Protein AF-A0A8S3FG46-F1 (afdb_monomer_lite)

InterPro domains:
  IPR011990 Tetratricopeptide-like helical domain superfamily [G3DSA:1.25.40.10] (1-48)

Secon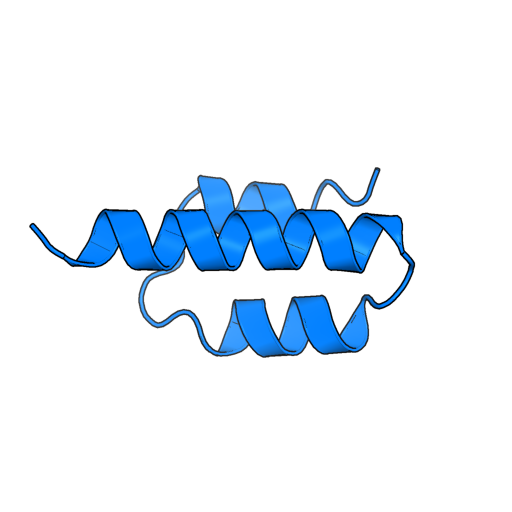dary structure (DSSP, 8-state):
--HHHHHHHHHHHHHHHHHTT-HHHHHHHHHH-SS--HHHHHHHH---

Sequence (48 aa):
ENYRNNNITSTSAINMLMKFGDVETAQRIFRSIKVKDIISYNAMMKGN

Structure (mmCIF, N/CA/C/O backbone):
data_AF-A0A8S3FG46-F1
#
_entry.id   AF-A0A8S3FG46-F1
#
loop_
_atom_site.group_PDB
_atom_site.id
_atom_site.type_symbol
_atom_site.label_atom_id
_atom_site.label_alt_id
_atom_site.label_comp_id
_atom_site.label_asym_id
_atom_site.label_entity_id
_atom_site.label_seq_id
_atom_site.pdbx_PDB_ins_code
_atom_site.Cartn_x
_atom_site.Cartn_y
_atom_site.Cartn_z
_atom_site.occupancy
_atom_site.B_iso_or_equiv
_atom_site.auth_seq_id
_atom_site.auth_comp_id
_atom_site.auth_asym_id
_atom_site.auth_atom_id
_atom_site.pdbx_PDB_model_num
ATOM 1 N N . GLU A 1 1 ? 9.095 1.680 -20.776 1.00 45.00 1 GLU A N 1
ATOM 2 C CA . GLU A 1 1 ? 9.606 2.178 -19.479 1.00 45.00 1 GLU A CA 1
ATOM 3 C C . GLU A 1 1 ? 8.554 2.850 -18.565 1.00 45.00 1 GLU A C 1
ATOM 5 O O . GLU A 1 1 ? 8.908 3.310 -17.496 1.00 45.00 1 GLU A O 1
ATOM 10 N N . ASN A 1 2 ? 7.246 2.862 -18.882 1.00 49.03 2 ASN A N 1
ATOM 11 C CA . ASN A 1 2 ? 6.264 3.660 -18.110 1.00 49.03 2 ASN A CA 1
ATOM 12 C C .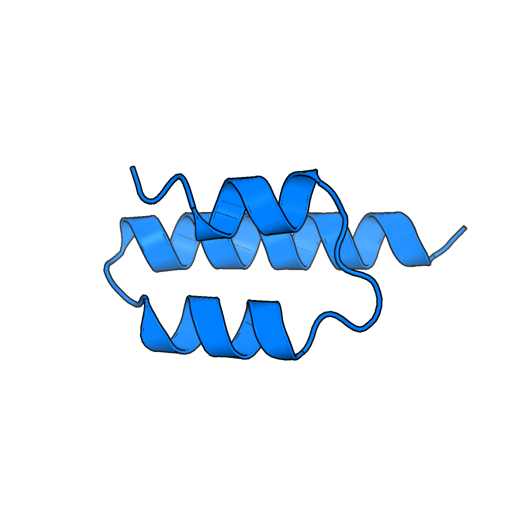 ASN A 1 2 ? 5.478 2.912 -17.009 1.00 49.03 2 ASN A C 1
ATOM 14 O O . ASN A 1 2 ? 4.765 3.537 -16.228 1.00 49.03 2 ASN A O 1
ATOM 18 N N . TYR A 1 3 ? 5.586 1.584 -16.918 1.00 53.81 3 TYR A N 1
ATOM 19 C CA . TYR A 1 3 ? 4.753 0.801 -15.990 1.00 53.81 3 TYR A CA 1
ATOM 20 C C . TYR A 1 3 ? 5.233 0.845 -14.533 1.00 53.81 3 TYR A C 1
ATOM 22 O O . TYR A 1 3 ? 4.410 0.818 -13.621 1.00 53.81 3 TYR A O 1
ATOM 30 N N . ARG A 1 4 ? 6.547 0.974 -14.300 1.00 53.41 4 ARG A N 1
ATOM 31 C CA . ARG A 1 4 ? 7.117 0.984 -12.942 1.00 53.41 4 ARG A CA 1
ATOM 32 C C . ARG A 1 4 ? 6.743 2.249 -12.163 1.00 53.41 4 ARG A C 1
ATOM 34 O O . ARG A 1 4 ? 6.380 2.146 -10.998 1.00 53.41 4 ARG A O 1
ATOM 41 N N . ASN A 1 5 ? 6.747 3.416 -12.812 1.00 56.81 5 ASN A N 1
ATOM 42 C CA . ASN A 1 5 ? 6.431 4.684 -12.143 1.00 56.81 5 ASN A CA 1
ATOM 43 C C . ASN A 1 5 ? 4.972 4.750 -11.669 1.00 56.81 5 ASN A C 1
ATOM 45 O O . ASN A 1 5 ? 4.720 5.136 -10.532 1.00 56.81 5 ASN A O 1
ATOM 49 N N . ASN A 1 6 ? 4.018 4.275 -12.479 1.00 61.47 6 ASN A N 1
ATOM 50 C CA . ASN A 1 6 ? 2.607 4.239 -12.078 1.00 61.47 6 ASN A CA 1
ATOM 51 C C . ASN A 1 6 ? 2.352 3.299 -10.889 1.00 61.47 6 ASN A C 1
ATOM 53 O O . ASN A 1 6 ? 1.502 3.578 -10.038 1.00 61.47 6 ASN A O 1
ATOM 57 N N . ASN A 1 7 ? 3.105 2.198 -10.803 1.00 67.31 7 ASN A N 1
ATOM 58 C CA . ASN A 1 7 ? 2.967 1.256 -9.697 1.00 67.31 7 ASN A CA 1
ATOM 59 C C . ASN A 1 7 ? 3.549 1.811 -8.39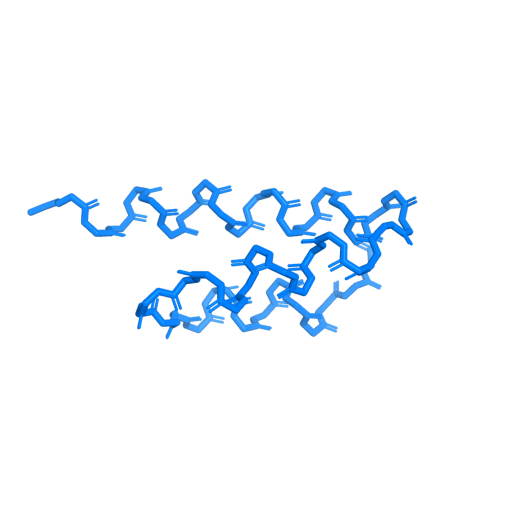1 1.00 67.31 7 ASN A C 1
ATOM 61 O O . ASN A 1 7 ? 2.954 1.628 -7.330 1.00 67.31 7 ASN A O 1
ATOM 65 N N . ILE A 1 8 ? 4.664 2.546 -8.465 1.00 72.81 8 I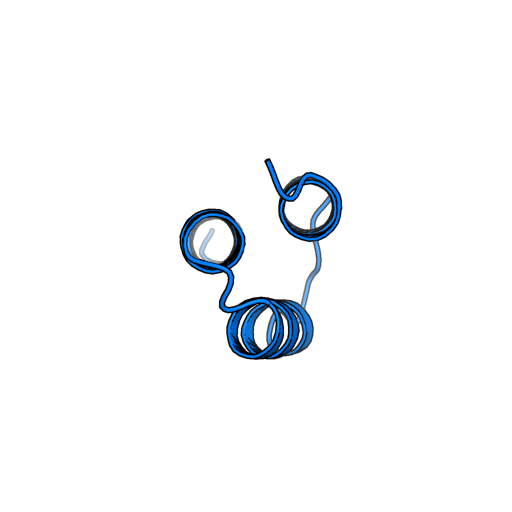LE A N 1
ATOM 66 C CA . ILE A 1 8 ? 5.272 3.206 -7.302 1.00 72.81 8 ILE A CA 1
ATOM 67 C C . ILE A 1 8 ? 4.330 4.282 -6.746 1.00 72.81 8 ILE A C 1
ATOM 69 O O . ILE A 1 8 ? 4.041 4.265 -5.553 1.00 72.81 8 ILE A O 1
ATOM 73 N N . THR A 1 9 ? 3.764 5.148 -7.594 1.00 78.12 9 THR A N 1
ATOM 74 C CA . THR A 1 9 ? 2.809 6.182 -7.154 1.00 78.12 9 THR A CA 1
ATOM 75 C C . THR A 1 9 ? 1.553 5.575 -6.525 1.00 78.12 9 THR A C 1
ATOM 77 O O . THR A 1 9 ? 1.115 6.024 -5.467 1.00 78.12 9 THR A O 1
ATOM 80 N N . SER A 1 10 ? 1.009 4.510 -7.122 1.00 81.00 10 SER A N 1
ATOM 81 C CA . SER A 1 10 ? -0.164 3.812 -6.575 1.00 81.00 10 SER A CA 1
ATOM 82 C C . SER A 1 10 ? 0.146 3.142 -5.234 1.00 81.00 10 SER A C 1
ATOM 84 O O . SER A 1 10 ? -0.652 3.215 -4.305 1.00 81.00 10 SER A O 1
ATOM 86 N N . THR A 1 11 ? 1.329 2.541 -5.102 1.00 82.56 11 THR A N 1
ATOM 87 C CA . THR A 1 11 ? 1.804 1.924 -3.855 1.00 82.56 11 THR A CA 1
ATOM 88 C C . THR A 1 11 ? 1.971 2.964 -2.745 1.00 82.56 11 THR A C 1
ATOM 90 O O . THR A 1 11 ? 1.532 2.733 -1.620 1.00 82.56 11 THR A O 1
ATOM 93 N N . SER A 1 12 ? 2.565 4.122 -3.045 1.00 85.00 12 SER A N 1
ATOM 94 C CA . SER A 1 12 ? 2.708 5.216 -2.078 1.00 85.00 12 SER A CA 1
ATOM 95 C C . SER A 1 12 ? 1.352 5.747 -1.613 1.00 85.00 12 SER A C 1
ATOM 97 O O . SER A 1 12 ? 1.172 5.975 -0.417 1.00 85.00 12 SER A O 1
ATOM 99 N N . ALA A 1 13 ? 0.387 5.879 -2.529 1.00 84.88 13 ALA A N 1
ATOM 100 C CA . ALA A 1 13 ? -0.981 6.270 -2.198 1.00 84.88 13 ALA A CA 1
ATOM 101 C C . ALA A 1 13 ? -1.668 5.232 -1.296 1.00 84.88 13 ALA A C 1
ATOM 103 O O . ALA A 1 13 ? -2.230 5.604 -0.271 1.00 84.88 13 ALA A O 1
ATOM 104 N N . ILE A 1 14 ? -1.560 3.937 -1.618 1.00 86.38 14 ILE A N 1
ATOM 105 C CA . ILE A 1 14 ? -2.081 2.838 -0.784 1.00 86.38 14 ILE A CA 1
ATOM 106 C C . ILE A 1 14 ? -1.490 2.915 0.627 1.00 86.38 14 ILE A C 1
ATOM 108 O O . ILE A 1 14 ? -2.235 2.902 1.598 1.00 86.38 14 ILE A O 1
ATOM 112 N N . ASN A 1 15 ? -0.169 3.057 0.753 1.00 85.06 15 ASN A N 1
ATOM 113 C CA . ASN A 1 15 ? 0.500 3.103 2.054 1.00 85.06 15 ASN A CA 1
ATOM 114 C C . ASN A 1 15 ? 0.059 4.313 2.900 1.00 85.06 15 ASN A C 1
ATOM 116 O O . ASN A 1 15 ? -0.141 4.201 4.105 1.00 85.06 15 ASN A O 1
ATOM 120 N N . MET A 1 16 ? -0.117 5.474 2.266 1.00 85.25 16 MET A N 1
ATOM 121 C CA . MET A 1 16 ? -0.602 6.683 2.932 1.00 85.25 16 MET A CA 1
ATOM 122 C C . MET A 1 16 ? -2.057 6.522 3.389 1.00 85.25 16 MET A C 1
ATOM 124 O O . MET A 1 16 ? -2.369 6.814 4.538 1.00 85.25 16 MET A O 1
ATOM 128 N N . LEU A 1 17 ? -2.930 6.004 2.525 1.00 86.19 17 LEU A N 1
ATOM 129 C CA . LEU A 1 17 ? -4.341 5.768 2.841 1.00 86.19 17 LEU A CA 1
ATOM 130 C C . LEU A 1 17 ? -4.516 4.747 3.971 1.00 86.19 17 LEU A C 1
ATOM 132 O O . LEU A 1 17 ? -5.290 4.990 4.893 1.00 86.19 17 LEU A O 1
ATOM 136 N N . MET A 1 18 ? -3.733 3.664 3.960 1.00 84.62 18 MET A N 1
ATOM 137 C CA . MET A 1 18 ? -3.710 2.678 5.045 1.00 84.62 18 MET A CA 1
ATOM 138 C C . MET A 1 18 ? -3.303 3.312 6.384 1.00 84.62 18 MET A C 1
ATOM 140 O O . MET A 1 18 ? -3.942 3.038 7.395 1.00 84.62 18 MET A O 1
ATOM 144 N N . LYS A 1 19 ? -2.310 4.215 6.394 1.00 83.50 19 LYS A N 1
ATOM 145 C CA . LYS A 1 19 ? -1.910 4.963 7.602 1.00 83.50 19 LYS A CA 1
ATOM 146 C C . LYS A 1 19 ? -2.983 5.909 8.130 1.00 83.50 19 LYS A C 1
ATOM 148 O O . LYS A 1 19 ? -3.071 6.110 9.336 1.00 83.50 19 LYS A O 1
ATOM 153 N N . PHE A 1 20 ? -3.785 6.497 7.247 1.00 86.00 20 PHE A N 1
ATOM 154 C CA . PHE A 1 20 ? -4.908 7.353 7.638 1.00 86.00 20 PHE A CA 1
ATOM 155 C C . PHE A 1 20 ? -6.185 6.563 7.967 1.00 86.00 20 PHE A C 1
ATOM 157 O O . PHE A 1 20 ? -7.190 7.167 8.330 1.00 86.00 20 PHE A O 1
ATOM 164 N N . GLY A 1 21 ? -6.158 5.229 7.863 1.00 85.88 21 GLY A N 1
ATOM 165 C CA . GLY A 1 21 ? -7.312 4.365 8.118 1.00 85.88 21 GLY A CA 1
ATOM 166 C C . GLY A 1 21 ? -8.329 4.313 6.973 1.00 85.88 21 GLY A C 1
ATOM 167 O O . GLY A 1 21 ? -9.349 3.638 7.102 1.00 85.88 21 GLY A O 1
ATOM 168 N N . ASP A 1 22 ? -8.055 4.958 5.835 1.00 87.75 22 ASP A N 1
ATOM 169 C CA . ASP A 1 22 ? -8.899 4.899 4.637 1.00 87.75 22 ASP A CA 1
ATOM 170 C C . ASP A 1 22 ? -8.563 3.658 3.793 1.00 87.75 22 ASP A C 1
ATOM 172 O O . ASP A 1 22 ? -8.015 3.701 2.685 1.00 87.75 22 ASP A O 1
ATOM 176 N N . VAL A 1 23 ? -8.875 2.502 4.375 1.00 87.06 23 VAL A N 1
ATOM 177 C CA . VAL A 1 23 ? -8.615 1.185 3.783 1.00 87.06 23 VAL A CA 1
ATOM 178 C C . VAL A 1 23 ? -9.454 0.960 2.520 1.00 87.06 23 VAL A C 1
ATOM 180 O O . VAL A 1 23 ? -9.016 0.266 1.599 1.00 87.06 23 VAL A O 1
ATOM 183 N N . GLU A 1 24 ? -10.649 1.548 2.443 1.00 88.69 24 GLU A N 1
ATOM 184 C CA . GLU A 1 24 ? -11.556 1.376 1.305 1.00 88.69 24 GLU A CA 1
ATOM 185 C C . GLU A 1 24 ? -10.986 2.031 0.041 1.00 88.69 24 GLU A C 1
ATOM 187 O O . GLU A 1 24 ? -10.886 1.385 -1.013 1.00 88.69 24 GLU A O 1
ATOM 192 N N . THR A 1 25 ? -10.510 3.274 0.153 1.00 86.88 25 THR A N 1
ATOM 193 C CA . THR A 1 25 ? -9.848 3.962 -0.960 1.00 86.88 25 THR A CA 1
ATOM 194 C C . THR A 1 25 ? -8.544 3.260 -1.337 1.00 86.88 25 THR A C 1
ATOM 196 O O . THR A 1 25 ? -8.268 3.073 -2.528 1.00 86.88 25 THR A O 1
ATOM 199 N N . ALA A 1 26 ? -7.774 2.778 -0.353 1.00 86.81 26 ALA A N 1
ATOM 200 C CA . ALA A 1 26 ? -6.557 2.003 -0.598 1.00 86.81 26 ALA A CA 1
ATOM 201 C C . ALA A 1 26 ? -6.847 0.734 -1.424 1.00 86.81 26 ALA A C 1
ATOM 203 O O . ALA A 1 26 ? -6.190 0.482 -2.440 1.00 86.81 26 ALA A O 1
ATOM 204 N N . GLN A 1 27 ? -7.888 -0.026 -1.066 1.00 86.31 27 GLN A N 1
ATOM 205 C CA . GLN A 1 27 ? -8.314 -1.202 -1.830 1.00 86.31 27 GLN A CA 1
ATOM 206 C C . GLN A 1 27 ? -8.790 -0.846 -3.237 1.00 86.31 27 GLN A C 1
ATOM 208 O O . GLN A 1 27 ? -8.514 -1.586 -4.186 1.00 86.31 27 GLN A O 1
ATOM 213 N N . ARG A 1 28 ? -9.503 0.270 -3.401 1.00 87.94 28 ARG A N 1
ATOM 214 C CA . ARG A 1 28 ? -10.002 0.709 -4.709 1.00 87.94 28 ARG A CA 1
ATOM 215 C C . ARG A 1 28 ? -8.852 1.060 -5.655 1.00 87.94 28 ARG A C 1
ATOM 217 O O . ARG A 1 28 ? -8.866 0.631 -6.811 1.00 87.94 28 ARG A O 1
ATOM 224 N N . ILE A 1 29 ? -7.825 1.746 -5.154 1.00 84.56 29 ILE A N 1
ATOM 225 C CA . ILE A 1 29 ? -6.594 2.030 -5.906 1.00 84.56 29 ILE A CA 1
ATOM 226 C C . ILE A 1 29 ? -5.856 0.728 -6.224 1.00 84.56 29 ILE A C 1
ATOM 228 O O . ILE A 1 29 ? -5.525 0.493 -7.384 1.00 84.56 29 ILE A O 1
ATOM 232 N N . PHE A 1 30 ? -5.683 -0.168 -5.249 1.00 83.69 30 PHE A N 1
ATOM 233 C CA . PHE A 1 30 ? -5.035 -1.466 -5.464 1.00 83.69 30 PHE A CA 1
ATOM 234 C C . PHE A 1 30 ? -5.737 -2.319 -6.534 1.00 83.69 30 PHE A C 1
ATOM 236 O O . PHE A 1 30 ? -5.085 -2.960 -7.363 1.00 83.69 30 PHE A O 1
ATOM 243 N N . ARG A 1 31 ? -7.075 -2.306 -6.570 1.00 84.12 31 ARG A N 1
ATOM 244 C CA . ARG A 1 31 ? -7.870 -2.995 -7.602 1.00 84.12 31 ARG A CA 1
ATOM 245 C C . ARG A 1 31 ? -7.711 -2.362 -8.986 1.00 84.12 31 ARG A C 1
ATOM 247 O O . ARG A 1 31 ? -7.734 -3.099 -9.969 1.00 84.12 31 ARG A O 1
ATOM 254 N N . SER A 1 32 ? -7.500 -1.047 -9.056 1.00 83.38 32 SER A N 1
ATOM 255 C CA . SER A 1 32 ? -7.257 -0.298 -10.300 1.00 83.38 32 SER A CA 1
ATOM 256 C C . SER A 1 32 ? -5.884 -0.594 -10.930 1.00 83.38 32 SER A C 1
ATOM 258 O O . SER A 1 32 ? -5.687 -0.416 -12.134 1.00 83.38 32 SER A O 1
ATOM 260 N N . ILE A 1 33 ? -4.926 -1.114 -10.151 1.00 80.75 33 ILE A N 1
ATOM 261 C CA . ILE A 1 33 ? -3.612 -1.524 -10.659 1.00 80.75 33 ILE A CA 1
ATOM 262 C C . ILE A 1 33 ? -3.770 -2.755 -11.574 1.00 80.75 33 ILE A C 1
ATOM 264 O O . ILE A 1 33 ? -4.052 -3.871 -11.114 1.00 80.75 33 ILE A O 1
ATOM 268 N N . LYS A 1 34 ? -3.547 -2.549 -12.884 1.00 75.44 34 LYS A N 1
ATOM 269 C CA . LYS A 1 34 ? -3.595 -3.599 -13.923 1.00 75.44 34 LYS A CA 1
ATOM 270 C C . LYS A 1 34 ? -2.519 -4.675 -13.748 1.00 75.44 34 LYS A C 1
ATOM 272 O O . 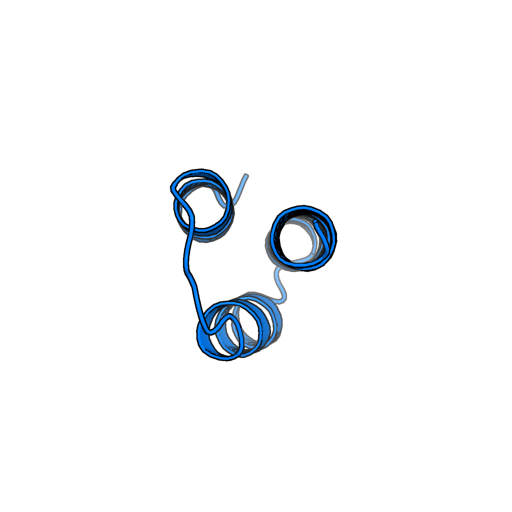LYS A 1 34 ? -2.806 -5.846 -13.964 1.00 75.44 34 LYS A O 1
ATOM 277 N N . VAL A 1 35 ? -1.303 -4.289 -13.357 1.00 76.31 35 VAL A N 1
ATOM 278 C CA . VAL A 1 35 ? -0.176 -5.206 -13.109 1.00 76.31 35 VAL A CA 1
ATOM 279 C C . VAL A 1 35 ? 0.258 -5.030 -11.663 1.00 76.31 35 VAL A C 1
ATOM 281 O O . VAL A 1 35 ? 0.876 -4.028 -11.314 1.00 76.31 35 VAL A O 1
ATOM 284 N N . LYS A 1 36 ? -0.140 -5.964 -10.801 1.00 73.94 36 LYS A N 1
ATOM 285 C CA . LYS A 1 36 ? 0.181 -5.910 -9.373 1.00 73.94 36 LYS A CA 1
ATOM 286 C C . LYS A 1 36 ? 1.593 -6.444 -9.184 1.00 73.94 36 LYS A C 1
ATOM 288 O O . LYS A 1 36 ? 1.840 -7.611 -9.472 1.00 73.94 36 LYS A O 1
ATOM 293 N N . ASP A 1 37 ? 2.494 -5.592 -8.710 1.00 73.00 37 ASP A N 1
ATOM 294 C CA . ASP A 1 37 ? 3.844 -6.009 -8.353 1.00 73.00 37 ASP A CA 1
ATOM 295 C C . ASP A 1 37 ? 3.882 -6.424 -6.879 1.00 73.00 37 ASP A C 1
ATOM 297 O O . ASP A 1 37 ? 3.014 -6.072 -6.074 1.00 73.00 37 ASP A O 1
ATOM 301 N N . ILE A 1 38 ? 4.937 -7.148 -6.508 1.00 75.62 38 ILE A N 1
ATOM 302 C CA . ILE A 1 38 ? 5.205 -7.591 -5.129 1.00 75.62 38 ILE A CA 1
ATOM 303 C C . ILE A 1 38 ? 5.163 -6.400 -4.151 1.00 75.62 38 ILE A C 1
ATOM 305 O O . ILE A 1 38 ? 4.736 -6.525 -3.006 1.00 75.62 38 ILE A O 1
ATOM 309 N N . ILE A 1 39 ? 5.555 -5.215 -4.630 1.00 74.31 39 ILE A N 1
ATOM 310 C CA . ILE A 1 39 ? 5.543 -3.962 -3.873 1.00 74.31 39 ILE A CA 1
ATOM 311 C C . ILE A 1 39 ? 4.104 -3.499 -3.577 1.00 74.31 39 ILE A C 1
ATOM 313 O O . ILE A 1 39 ? 3.799 -3.177 -2.429 1.00 74.31 39 ILE A O 1
ATOM 317 N N . SER A 1 40 ? 3.202 -3.523 -4.565 1.00 71.75 40 SER A N 1
ATOM 318 C CA . SER A 1 40 ? 1.791 -3.145 -4.395 1.00 71.75 40 SER A CA 1
ATOM 319 C C . SER A 1 40 ? 1.080 -4.098 -3.427 1.00 71.75 40 SER A C 1
ATOM 321 O O . SER A 1 40 ? 0.269 -3.671 -2.607 1.00 71.75 40 SER A O 1
ATOM 323 N N . TYR A 1 41 ? 1.407 -5.392 -3.501 1.00 78.88 41 TYR A N 1
ATOM 324 C CA . TYR A 1 41 ? 0.880 -6.421 -2.599 1.00 78.88 41 TYR A CA 1
ATOM 325 C C . TYR A 1 41 ? 1.339 -6.201 -1.154 1.00 78.88 41 TYR A C 1
ATOM 327 O O . TYR A 1 41 ? 0.527 -6.236 -0.228 1.00 78.88 41 TYR A O 1
ATOM 335 N N . ASN A 1 42 ? 2.629 -5.906 -0.973 1.00 79.69 42 ASN A N 1
ATOM 336 C CA . ASN A 1 42 ? 3.186 -5.580 0.334 1.00 79.69 42 ASN A CA 1
ATOM 337 C C . ASN A 1 42 ? 2.542 -4.321 0.922 1.00 79.69 42 ASN A C 1
ATOM 339 O O . ASN A 1 42 ? 2.231 -4.317 2.105 1.00 79.69 42 ASN A O 1
ATOM 343 N N . ALA A 1 43 ? 2.284 -3.283 0.125 1.00 78.62 43 ALA A N 1
ATOM 344 C CA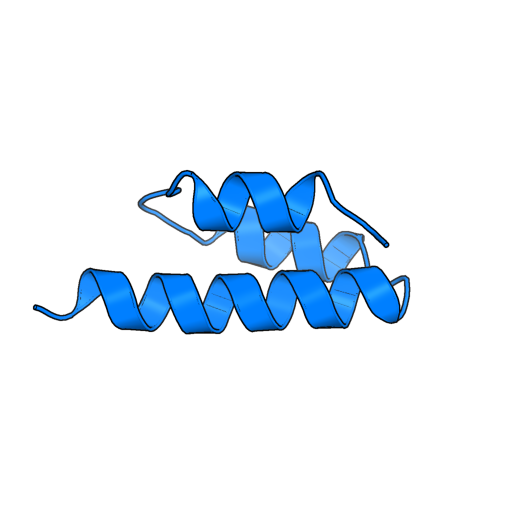 . ALA A 1 43 ? 1.626 -2.071 0.617 1.00 78.62 43 ALA A CA 1
ATOM 345 C C . ALA A 1 43 ? 0.179 -2.308 1.081 1.00 78.62 43 ALA A C 1
ATOM 347 O O . ALA A 1 43 ? -0.249 -1.700 2.055 1.00 78.62 43 ALA A O 1
ATOM 348 N N . MET A 1 44 ? -0.560 -3.212 0.430 1.00 78.06 44 MET A N 1
ATOM 349 C CA . MET A 1 44 ? -1.926 -3.561 0.841 1.00 78.06 44 MET A CA 1
ATOM 350 C C . MET A 1 44 ? -1.952 -4.427 2.111 1.00 78.06 44 MET A C 1
ATOM 352 O O . MET A 1 44 ? -2.831 -4.256 2.951 1.00 78.06 44 MET A O 1
ATOM 356 N N . MET A 1 45 ? -1.003 -5.359 2.269 1.00 75.62 45 MET A N 1
ATOM 357 C CA . MET A 1 45 ? -0.947 -6.230 3.453 1.00 75.62 45 MET A CA 1
ATOM 358 C C . MET A 1 45 ? -0.351 -5.545 4.685 1.00 75.62 45 MET A C 1
ATOM 360 O O . MET A 1 45 ? -0.723 -5.861 5.811 1.00 75.62 45 MET A O 1
ATOM 364 N N . LYS A 1 46 ? 0.605 -4.635 4.492 1.00 66.19 46 LYS A N 1
ATOM 365 C CA . LYS A 1 46 ? 1.455 -4.101 5.562 1.00 66.19 46 LYS A CA 1
ATOM 366 C C . LYS A 1 46 ? 0.870 -2.846 6.208 1.00 66.19 46 LYS A C 1
ATOM 368 O O . LYS A 1 46 ? 1.632 -1.932 6.482 1.00 66.19 46 LYS A O 1
ATOM 373 N N . GLY A 1 47 ? -0.448 -2.794 6.418 1.00 56.75 47 GLY A N 1
ATOM 374 C CA . GLY A 1 47 ? -1.157 -1.663 7.030 1.00 56.75 47 GLY A CA 1
ATOM 375 C C . GLY A 1 47 ? -0.658 -1.308 8.436 1.00 56.75 47 GLY A C 1
ATOM 376 O O . GLY A 1 47 ? -1.308 -1.661 9.412 1.00 56.75 47 GLY A O 1
ATOM 377 N N . ASN A 1 48 ? 0.485 -0.622 8.503 1.00 44.38 48 ASN A N 1
ATOM 378 C CA . ASN A 1 48 ? 1.182 -0.117 9.685 1.00 44.38 48 ASN A CA 1
ATOM 379 C C . ASN A 1 48 ? 1.503 1.371 9.505 1.00 44.38 48 ASN A C 1
ATOM 381 O O . ASN A 1 48 ? 2.069 1.751 8.448 1.00 44.38 48 ASN A O 1
#

Organism: NCBI:txid392030

Radius of gyration: 9.79 Å; chains: 1; bounding box: 21×15×29 Å

pLDDT: mean 76.26, std 12.08, range [44.38, 88.69]

Foldseek 3Di:
DPLVVLQVVLLVVLLVCLQVVVLVVSVVSLVVNPDHDPSSVCSNVVSD